Protein AF-A0A5N5WFP2-F1 (afdb_monomer_lite)

Radius of gyration: 14.34 Å; chains: 1; bounding box: 36×35×38 Å

Secondary structure (DSSP, 8-state):
---PPTT-----PPPPPTTSPPEEEEE-SSTT-SS-EEEEEEEETTTTEEEEEEE-TT--TTTTT-EEEEEEETTTTBPPSTTGGG-PPEEE-SSSS--TTSB-STT--S--EEEETTEEEEEEES-TT-

Sequence (130 aa):
MYSLAPAGSYSEDYRARQNGGGVSVKLSTKRTLQNVTQVEYTQNMTTGHVFYDFSNIDGYPFQQWGMAIYPFFKSSRQQPRNCLDNCCPVICPPGPGICTAAYNKPNDDFATHACPLATDLNVYLCESSL

Organism: NCBI:txid41062

InterPro domains:
  IPR006771 Secreted thaumatin-like protein cetA-like [PF04681] (3-127)
  IPR037176 Osmotin/thaumatin-like superfamily [SSF49870] (34-126)

pLDDT: mean 90.37, std 8.1, range [58.25, 97.94]

Foldseek 3Di:
DDDADVVGDDDDDDDADPVQAWDWDWDAPDPVSQFTKTWIWGDDPPVQKIKTFIARQSHDRQQQQWKKKFKAQPVVRDTDPPCPQQSDMQTRAHDPDDRPLHHNHPPDDPNMGIDGNNIDIDMDGSPNVD

Structure (mmCIF, N/CA/C/O backbone):
data_AF-A0A5N5WFP2-F1
#
_entry.id   AF-A0A5N5WFP2-F1
#
loop_
_atom_site.group_PDB
_atom_site.id
_atom_site.type_symbol
_atom_site.label_atom_id
_atom_site.label_alt_id
_atom_site.label_comp_id
_atom_site.label_asym_id
_atom_site.label_entity_id
_atom_site.label_seq_id
_atom_site.pdbx_PDB_ins_code
_atom_site.Cartn_x
_atom_site.Cartn_y
_atom_site.Cartn_z
_atom_site.occupancy
_atom_site.B_iso_or_equiv
_atom_site.auth_seq_id
_atom_site.auth_comp_id
_atom_site.auth_asym_id
_atom_site.auth_atom_id
_atom_site.pdbx_PDB_model_num
ATOM 1 N N . MET A 1 1 ? -17.630 -1.347 -5.637 1.00 86.56 1 MET A N 1
ATOM 2 C CA . MET A 1 1 ? -17.361 -1.325 -4.182 1.00 86.56 1 MET A CA 1
ATOM 3 C C . MET A 1 1 ? -17.472 -2.753 -3.684 1.00 86.56 1 MET A C 1
ATOM 5 O O . MET A 1 1 ? -18.448 -3.404 -4.030 1.00 86.56 1 MET A O 1
ATOM 9 N N . TYR A 1 2 ? -16.482 -3.234 -2.937 1.00 93.69 2 TYR A N 1
ATOM 10 C CA . TYR A 1 2 ? -16.455 -4.587 -2.379 1.00 93.69 2 TYR A CA 1
ATOM 11 C C . TYR A 1 2 ? -16.498 -4.501 -0.847 1.00 93.69 2 TYR A C 1
ATOM 13 O O . TYR A 1 2 ? -16.020 -3.521 -0.279 1.00 93.69 2 TYR A O 1
ATOM 21 N N . SER A 1 3 ? -17.114 -5.472 -0.172 1.00 95.06 3 SER A N 1
ATOM 22 C CA . SER A 1 3 ? -17.168 -5.533 1.295 1.00 95.06 3 SER A CA 1
ATOM 23 C C . SER A 1 3 ? -16.515 -6.822 1.767 1.00 95.06 3 SER A C 1
ATOM 25 O O . SER A 1 3 ? -16.882 -7.900 1.312 1.00 95.06 3 SER A O 1
ATOM 27 N N . LEU A 1 4 ? -15.563 -6.692 2.685 1.00 94.94 4 LEU A N 1
ATOM 28 C CA . LEU A 1 4 ? -14.858 -7.810 3.295 1.00 94.94 4 LEU A CA 1
ATOM 29 C C . LEU A 1 4 ? -15.492 -8.131 4.648 1.00 94.94 4 LEU A C 1
ATOM 31 O O . LEU A 1 4 ? -15.672 -7.240 5.477 1.00 94.94 4 LEU A O 1
ATOM 35 N N . ALA A 1 5 ? -15.829 -9.401 4.869 1.00 95.06 5 ALA A N 1
ATOM 36 C CA . ALA A 1 5 ? -16.059 -9.911 6.217 1.00 95.06 5 ALA A CA 1
ATOM 37 C C . ALA A 1 5 ? -14.711 -10.020 6.964 1.00 95.06 5 ALA A C 1
ATOM 39 O O . ALA A 1 5 ? -13.664 -10.041 6.308 1.00 95.06 5 ALA A O 1
ATOM 40 N N . PRO A 1 6 ? -14.697 -10.115 8.308 1.00 92.56 6 PRO A N 1
ATOM 41 C CA . PRO A 1 6 ? -13.476 -10.428 9.051 1.00 92.56 6 PRO A CA 1
ATOM 42 C C . PRO A 1 6 ? -12.773 -11.667 8.479 1.00 92.56 6 PRO A C 1
ATOM 44 O O . PRO A 1 6 ? -13.439 -12.643 8.139 1.00 92.56 6 PRO A O 1
ATOM 47 N N . ALA A 1 7 ? -11.444 -11.605 8.348 1.00 90.56 7 ALA A N 1
ATOM 48 C CA . ALA A 1 7 ? -10.604 -12.620 7.692 1.00 90.56 7 ALA A CA 1
ATOM 49 C C . ALA A 1 7 ? -10.929 -12.910 6.206 1.00 90.56 7 ALA A C 1
ATOM 51 O O . ALA A 1 7 ? -10.351 -13.819 5.612 1.00 90.56 7 ALA A O 1
ATOM 52 N N . GLY A 1 8 ? -11.830 -12.144 5.586 1.00 95.31 8 GLY A N 1
ATOM 53 C CA . GLY A 1 8 ? -12.086 -12.212 4.154 1.00 95.31 8 GLY A CA 1
ATOM 54 C C . GLY A 1 8 ? -10.937 -11.619 3.343 1.00 95.31 8 GLY A C 1
ATOM 55 O O . GLY A 1 8 ? -10.188 -10.768 3.822 1.00 95.31 8 GLY A O 1
ATOM 56 N N . SER A 1 9 ? -10.840 -12.029 2.081 1.00 95.94 9 SER A N 1
ATOM 57 C CA . SER A 1 9 ? -9.863 -11.506 1.129 1.00 95.94 9 SER A CA 1
ATOM 58 C C . SER A 1 9 ? -10.530 -10.976 -0.140 1.00 95.94 9 SER A C 1
ATOM 60 O O . SER A 1 9 ? -11.676 -11.299 -0.473 1.00 95.94 9 SER A O 1
ATOM 62 N N . TYR A 1 10 ? -9.800 -10.105 -0.828 1.00 96.31 10 TYR A N 1
ATOM 63 C CA . TYR A 1 10 ? -10.122 -9.590 -2.150 1.00 96.31 10 TYR A CA 1
ATOM 64 C C . TYR A 1 10 ? -8.835 -9.571 -2.968 1.00 96.31 10 TYR A C 1
ATOM 66 O O . TYR A 1 10 ? -7.769 -9.266 -2.438 1.00 96.31 10 TYR A O 1
ATOM 74 N N . SER A 1 11 ? -8.950 -9.881 -4.253 1.00 96.06 11 SER A N 1
ATOM 75 C CA . SER A 1 11 ? -7.848 -9.830 -5.204 1.00 96.06 11 SER A CA 1
ATOM 76 C C . SER A 1 11 ? -8.335 -9.230 -6.511 1.00 96.06 11 SER A C 1
ATOM 78 O O . SER A 1 11 ? -9.431 -9.554 -6.973 1.00 96.06 11 SER A O 1
ATOM 80 N N . GLU A 1 12 ? -7.497 -8.413 -7.130 1.00 95.38 12 GLU A N 1
ATOM 81 C CA . GLU A 1 12 ? -7.686 -7.921 -8.488 1.00 95.38 12 GLU A CA 1
ATOM 82 C C . GLU A 1 12 ? -6.357 -7.953 -9.236 1.00 95.38 12 GLU A C 1
ATOM 84 O O . GLU A 1 12 ? -5.296 -7.828 -8.623 1.00 95.38 12 GLU A O 1
ATOM 89 N N . ASP A 1 13 ? -6.426 -8.101 -10.556 1.00 95.38 13 ASP A N 1
ATOM 90 C CA . ASP A 1 13 ? -5.266 -7.857 -11.404 1.00 95.38 13 ASP A CA 1
ATOM 91 C C . ASP A 1 13 ? -4.927 -6.364 -11.411 1.00 95.38 13 ASP A C 1
ATOM 93 O O . ASP A 1 13 ? -5.803 -5.498 -11.266 1.00 95.38 13 ASP A O 1
ATOM 97 N N . TYR A 1 14 ? -3.648 -6.053 -11.629 1.00 93.94 14 TYR A N 1
ATOM 98 C CA . TYR A 1 14 ? -3.227 -4.674 -11.821 1.00 93.94 14 TYR A CA 1
ATOM 99 C C . TYR A 1 14 ? -3.977 -4.029 -12.984 1.00 93.94 14 TYR A C 1
ATOM 101 O O . TYR A 1 14 ? -4.113 -4.586 -14.075 1.00 93.94 14 TYR A O 1
ATOM 109 N N . ARG A 1 15 ? -4.439 -2.805 -12.744 1.00 92.75 15 ARG A N 1
ATOM 110 C CA . ARG A 1 15 ? -5.129 -1.988 -13.734 1.00 92.75 15 ARG A CA 1
ATOM 111 C C . ARG A 1 15 ? -4.147 -0.987 -14.334 1.00 92.75 15 ARG A C 1
ATOM 113 O O . ARG A 1 15 ? -3.419 -0.313 -13.612 1.00 92.75 15 ARG A O 1
ATOM 120 N N . ALA A 1 16 ? -4.172 -0.837 -15.653 1.00 85.44 16 ALA A N 1
ATOM 121 C CA . ALA A 1 16 ? -3.470 0.246 -16.333 1.00 85.44 16 ALA A CA 1
ATOM 122 C C . ALA A 1 16 ? -4.394 1.465 -16.465 1.00 85.44 16 ALA A C 1
ATOM 124 O O . ALA A 1 16 ? -5.571 1.321 -16.810 1.00 85.44 16 ALA A O 1
ATOM 125 N N . ARG A 1 17 ? -3.874 2.678 -16.245 1.00 81.56 17 ARG A N 1
ATOM 126 C CA . ARG A 1 17 ? -4.576 3.902 -16.651 1.00 81.56 17 ARG A CA 1
ATOM 127 C C . ARG A 1 17 ? -4.038 4.405 -17.981 1.00 81.56 17 ARG A C 1
ATOM 129 O O . ARG A 1 17 ? -2.833 4.543 -18.159 1.00 81.56 17 ARG A O 1
ATOM 136 N N . GLN A 1 18 ? -4.947 4.746 -18.893 1.00 71.12 18 GLN A N 1
ATOM 137 C CA . GLN A 1 18 ? -4.601 5.225 -20.238 1.00 71.12 18 GLN A CA 1
ATOM 138 C C . GLN A 1 18 ? -3.772 6.521 -20.238 1.00 71.12 18 GLN A C 1
ATOM 140 O O . GLN A 1 18 ? -3.053 6.780 -21.194 1.00 71.12 18 GLN A O 1
ATOM 145 N N . ASN A 1 19 ? -3.845 7.324 -19.173 1.00 76.31 19 ASN A N 1
ATOM 146 C CA . ASN A 1 19 ? -3.089 8.569 -19.022 1.00 76.31 19 ASN A CA 1
ATOM 147 C C . ASN A 1 19 ? -1.745 8.399 -18.286 1.00 76.31 19 ASN A C 1
ATOM 149 O O . ASN A 1 19 ? -1.126 9.401 -17.941 1.00 76.31 19 ASN A O 1
ATOM 153 N N . GLY A 1 20 ? -1.311 7.165 -18.000 1.00 69.75 20 GLY A N 1
ATOM 154 C CA . GLY A 1 20 ? -0.044 6.890 -17.310 1.00 69.75 20 GLY A CA 1
ATOM 155 C C . GLY A 1 20 ? -0.031 7.213 -15.811 1.00 69.75 20 GLY A C 1
ATOM 156 O O . GLY A 1 20 ? 1.025 7.146 -15.193 1.00 69.75 20 GLY A O 1
ATOM 157 N N . GLY A 1 21 ? -1.179 7.565 -15.219 1.00 79.94 21 GLY A N 1
ATOM 158 C CA . GLY A 1 21 ? -1.298 7.817 -13.782 1.00 79.94 21 GLY A CA 1
ATOM 159 C C . GLY A 1 21 ? -1.456 6.542 -12.946 1.00 79.94 21 GLY A C 1
ATOM 160 O O . GLY A 1 21 ? -1.869 5.496 -13.452 1.00 79.94 21 GLY A O 1
ATOM 161 N N . GLY A 1 22 ? -1.194 6.655 -11.644 1.00 90.12 22 GLY A N 1
ATOM 162 C CA . GLY A 1 22 ? -1.364 5.562 -10.688 1.00 90.12 22 GLY A CA 1
ATOM 163 C C . GLY A 1 22 ? -2.820 5.184 -10.420 1.00 90.12 22 GLY A C 1
ATOM 164 O O . GLY A 1 22 ? -3.760 5.979 -10.565 1.00 90.12 22 GLY A O 1
ATOM 165 N N . VAL A 1 23 ? -3.031 3.936 -10.030 1.00 95.50 23 VAL A N 1
ATOM 166 C CA . VAL A 1 23 ? -4.297 3.419 -9.515 1.00 95.50 23 VAL A CA 1
ATOM 167 C C . VAL A 1 23 ? -4.290 3.550 -8.001 1.00 95.50 23 VAL A C 1
ATOM 169 O O . VAL A 1 23 ? -3.290 3.259 -7.366 1.00 95.50 23 VAL A O 1
ATOM 172 N N . SER A 1 24 ? -5.422 3.960 -7.434 1.00 95.31 24 SER A N 1
ATOM 173 C CA . SER A 1 24 ? -5.627 4.026 -5.988 1.00 95.31 24 SER A CA 1
ATOM 174 C C . SER A 1 24 ? -6.784 3.102 -5.611 1.00 95.31 24 SER A C 1
ATOM 176 O O . SER A 1 24 ? -7.913 3.251 -6.105 1.00 95.31 24 SER A O 1
ATOM 178 N N . VAL A 1 25 ? -6.492 2.103 -4.778 1.00 97.00 25 VAL A N 1
ATOM 179 C CA . VAL A 1 25 ? -7.478 1.224 -4.143 1.00 97.00 25 VAL A CA 1
ATOM 180 C C . VAL A 1 25 ? -7.831 1.826 -2.790 1.00 97.00 25 VAL A C 1
ATOM 182 O O . VAL A 1 25 ? -7.023 1.834 -1.867 1.00 97.00 25 VAL A O 1
ATOM 185 N N . LYS A 1 26 ? -9.057 2.340 -2.669 1.00 97.38 26 LYS A N 1
ATOM 186 C CA . LYS A 1 26 ? -9.523 3.021 -1.456 1.00 97.38 26 LYS A CA 1
ATOM 187 C C . LYS A 1 26 ? -10.092 2.023 -0.450 1.00 97.38 26 LYS A C 1
ATOM 189 O O . LYS A 1 26 ? -11.044 1.305 -0.760 1.00 97.38 26 LYS A O 1
ATOM 194 N N . LEU A 1 27 ? -9.543 2.021 0.760 1.00 97.38 27 LEU A N 1
ATOM 195 C CA . LEU A 1 27 ? -9.919 1.152 1.870 1.00 97.38 27 LEU A CA 1
ATOM 196 C C . LEU A 1 27 ? -10.607 1.971 2.965 1.00 97.38 27 LEU A C 1
ATOM 198 O O . LEU A 1 27 ? -10.107 3.013 3.382 1.00 97.38 27 LEU A O 1
ATOM 202 N N . SER A 1 28 ? -11.753 1.499 3.457 1.00 96.81 28 SER A N 1
ATOM 203 C CA . SER A 1 28 ? -12.504 2.176 4.518 1.00 96.81 28 SER A CA 1
ATOM 204 C C . SER A 1 28 ? -13.224 1.187 5.419 1.00 96.81 28 SER A C 1
ATOM 206 O O . SER A 1 28 ? -13.647 0.120 4.977 1.00 96.81 28 SER A O 1
ATOM 208 N N . THR A 1 29 ? -13.453 1.593 6.665 1.00 95.31 29 THR A N 1
ATOM 209 C CA . THR A 1 29 ? -14.339 0.898 7.610 1.00 95.31 29 THR A CA 1
ATOM 210 C C . THR A 1 29 ? -15.803 1.334 7.470 1.00 95.31 29 THR A C 1
ATOM 212 O O . THR A 1 29 ? -16.682 0.787 8.134 1.00 95.31 29 THR A O 1
ATOM 215 N N . LYS A 1 30 ? -16.098 2.317 6.601 1.00 94.94 30 LYS A N 1
ATOM 216 C CA . LYS A 1 30 ? -17.446 2.860 6.372 1.00 94.94 30 LYS A CA 1
ATOM 217 C C . LYS A 1 30 ? -17.766 2.950 4.881 1.00 94.94 30 LYS A C 1
ATOM 219 O O . LYS A 1 30 ? -16.927 3.316 4.066 1.00 94.94 30 LYS A O 1
ATOM 224 N N . ARG A 1 31 ? -19.032 2.719 4.518 1.00 92.88 31 ARG A N 1
ATOM 225 C CA . ARG A 1 31 ? -19.500 2.803 3.118 1.00 92.88 31 ARG A CA 1
ATOM 226 C C . ARG A 1 31 ? -19.507 4.218 2.531 1.00 92.88 31 ARG A C 1
ATOM 228 O O . ARG A 1 31 ? -19.590 4.356 1.318 1.00 92.88 31 ARG A O 1
ATOM 235 N N . THR A 1 32 ? -19.433 5.256 3.365 1.00 93.50 32 THR A N 1
ATOM 236 C CA . THR A 1 32 ? -19.442 6.657 2.912 1.00 93.50 32 THR A CA 1
ATOM 237 C C . THR A 1 32 ? -18.137 7.086 2.245 1.00 93.50 32 THR A C 1
ATOM 239 O O . THR A 1 32 ? -18.140 8.099 1.556 1.00 93.50 32 THR A O 1
ATOM 242 N N . LEU A 1 33 ? -17.038 6.341 2.447 1.00 92.44 33 LEU A N 1
ATOM 243 C CA . LEU A 1 33 ? -15.709 6.615 1.879 1.00 92.44 33 LEU A CA 1
ATOM 244 C C . LEU A 1 33 ? -15.169 8.037 2.146 1.00 92.44 33 LEU A C 1
ATOM 246 O O . LEU A 1 33 ? -14.353 8.539 1.385 1.00 92.44 33 LEU A O 1
ATOM 250 N N . GLN A 1 34 ? -15.609 8.684 3.230 1.00 94.31 34 GLN A N 1
ATOM 251 C CA . GLN A 1 34 ? -15.123 10.015 3.634 1.00 94.31 34 GLN A CA 1
ATOM 252 C C . GLN A 1 34 ? -13.761 9.977 4.344 1.00 94.31 34 GLN A C 1
ATOM 254 O O . GLN A 1 34 ? -13.122 11.009 4.483 1.00 94.31 34 GLN A O 1
ATOM 259 N N . ASN A 1 35 ? -13.364 8.803 4.841 1.00 96.44 35 ASN A N 1
ATOM 260 C CA . ASN A 1 35 ? -12.100 8.556 5.527 1.00 96.44 35 ASN A CA 1
ATOM 261 C C . ASN A 1 35 ? -11.523 7.258 4.958 1.00 96.44 35 ASN A C 1
ATOM 263 O O . ASN A 1 35 ? -12.115 6.186 5.166 1.00 96.44 35 ASN A O 1
ATOM 267 N N . VAL A 1 36 ? -10.446 7.365 4.181 1.00 97.94 36 VAL A N 1
ATOM 268 C CA . VAL A 1 36 ? -9.886 6.240 3.426 1.00 97.94 36 VAL A CA 1
ATOM 269 C C . VAL A 1 36 ? -8.367 6.237 3.461 1.00 97.94 36 VAL A C 1
ATOM 271 O O . VAL A 1 36 ? -7.743 7.255 3.185 1.00 97.94 36 VAL A O 1
ATOM 274 N N . THR A 1 37 ? -7.794 5.057 3.689 1.00 97.75 37 THR A N 1
ATOM 275 C CA . THR A 1 37 ? -6.416 4.796 3.267 1.00 97.75 37 THR A CA 1
ATOM 276 C C . THR A 1 37 ? -6.444 4.364 1.809 1.00 97.75 37 THR A C 1
ATOM 278 O O . THR A 1 37 ? -7.329 3.614 1.387 1.00 97.75 37 THR A O 1
ATOM 281 N N . GLN A 1 38 ? -5.479 4.823 1.033 1.00 97.50 38 GLN A N 1
ATOM 282 C CA . GLN A 1 38 ? -5.294 4.462 -0.362 1.00 97.50 38 GLN A CA 1
ATOM 283 C C . GLN A 1 38 ? -4.100 3.519 -0.468 1.00 97.50 38 GLN A C 1
ATOM 285 O O . GLN A 1 38 ? -3.043 3.801 0.087 1.00 97.50 38 GLN A O 1
ATOM 290 N N . VAL A 1 39 ? -4.280 2.394 -1.156 1.00 97.62 39 VAL A N 1
ATOM 291 C CA . VAL A 1 39 ? -3.161 1.594 -1.666 1.00 97.62 39 VAL A CA 1
ATOM 292 C C . VAL A 1 39 ? -2.929 2.058 -3.084 1.00 97.62 39 VAL A C 1
ATOM 294 O O . VAL A 1 39 ? -3.772 1.815 -3.957 1.00 97.62 39 VAL A O 1
ATOM 297 N N . GLU A 1 40 ? -1.843 2.782 -3.296 1.00 96.19 40 GLU A N 1
ATOM 298 C CA . GLU A 1 40 ? -1.536 3.354 -4.597 1.00 96.19 40 GLU A CA 1
ATOM 299 C C . GLU A 1 40 ? -0.522 2.466 -5.307 1.00 96.19 40 GLU A C 1
ATOM 301 O O . GLU A 1 40 ? 0.381 1.906 -4.686 1.00 96.19 40 GLU A O 1
ATOM 306 N N . TYR A 1 41 ? -0.712 2.266 -6.610 1.00 96.12 41 TYR A N 1
ATOM 307 C CA . TYR A 1 41 ? 0.258 1.567 -7.438 1.00 96.12 41 TYR A CA 1
ATOM 308 C C . TYR A 1 41 ? 0.311 2.110 -8.862 1.00 96.12 41 TYR A C 1
ATOM 310 O O . TYR A 1 41 ? -0.693 2.548 -9.426 1.00 96.12 41 TYR A O 1
ATOM 318 N N . THR A 1 42 ? 1.479 2.011 -9.490 1.00 94.75 42 THR A N 1
ATOM 319 C CA . THR A 1 42 ? 1.676 2.352 -10.904 1.00 94.75 42 THR A CA 1
ATOM 320 C C . THR A 1 42 ? 2.541 1.300 -11.580 1.00 94.75 42 THR A C 1
ATOM 322 O O . THR A 1 42 ? 3.694 1.109 -11.199 1.00 94.75 42 THR A O 1
ATOM 325 N N . GLN A 1 43 ? 2.018 0.644 -12.617 1.00 92.75 43 GLN A N 1
ATOM 326 C CA . GLN A 1 43 ? 2.830 -0.206 -13.488 1.00 92.75 43 GLN A CA 1
ATOM 327 C C . GLN A 1 43 ? 3.522 0.651 -14.546 1.00 92.75 43 GLN A C 1
ATOM 329 O O . GLN A 1 43 ? 2.866 1.282 -15.375 1.00 92.75 43 GLN A O 1
ATOM 334 N N . ASN A 1 44 ? 4.850 0.648 -14.542 1.00 90.81 44 ASN A N 1
ATOM 335 C CA . ASN A 1 44 ? 5.659 1.341 -15.529 1.00 90.81 44 ASN A CA 1
ATOM 336 C C . ASN A 1 44 ? 6.412 0.321 -16.390 1.00 90.81 44 ASN A C 1
ATOM 338 O O . ASN A 1 44 ? 7.470 -0.190 -16.019 1.00 90.81 44 ASN A O 1
ATOM 342 N N . MET A 1 45 ? 5.855 0.045 -17.570 1.00 89.06 45 MET A N 1
ATOM 343 C CA . MET A 1 45 ? 6.439 -0.884 -18.543 1.00 89.06 45 MET A CA 1
ATOM 344 C C . MET A 1 45 ? 7.792 -0.406 -19.086 1.00 89.06 45 MET A C 1
ATOM 346 O O . MET A 1 45 ? 8.614 -1.233 -19.464 1.00 89.06 45 MET A O 1
ATOM 350 N N . THR A 1 46 ? 8.039 0.908 -19.100 1.00 90.12 46 THR A N 1
ATOM 351 C CA . THR A 1 46 ? 9.297 1.495 -19.583 1.00 90.12 46 THR A CA 1
ATOM 352 C C . THR A 1 46 ? 10.434 1.257 -18.599 1.00 90.12 46 THR A C 1
ATOM 354 O O . THR A 1 46 ? 11.532 0.895 -19.011 1.00 90.12 46 THR A O 1
ATOM 357 N N . THR A 1 47 ? 10.191 1.449 -17.299 1.00 90.62 47 T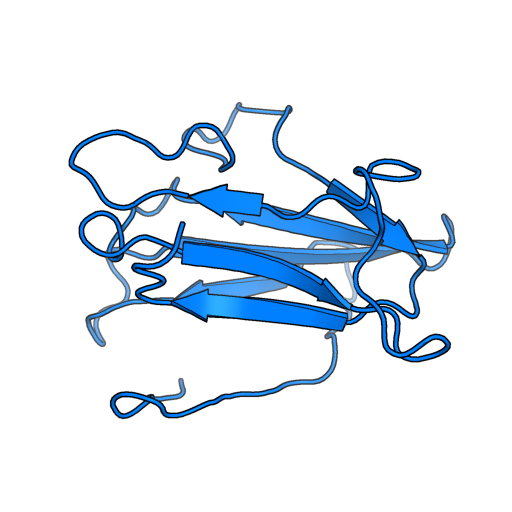HR A N 1
ATOM 358 C CA . THR A 1 47 ? 11.216 1.214 -16.272 1.00 90.62 47 THR A CA 1
ATOM 359 C C . THR A 1 47 ? 11.275 -0.240 -15.821 1.00 90.62 47 THR A C 1
ATOM 361 O O . THR A 1 47 ? 12.244 -0.619 -15.174 1.00 90.62 47 THR A O 1
ATOM 364 N N . GLY A 1 48 ? 10.262 -1.057 -16.115 1.00 91.62 48 GLY A N 1
ATOM 365 C CA . GLY A 1 48 ? 10.209 -2.449 -15.669 1.00 91.62 48 GLY A CA 1
ATOM 366 C C . GLY A 1 48 ? 9.752 -2.625 -14.217 1.00 91.62 48 GLY A C 1
ATOM 367 O O . GLY A 1 48 ? 9.961 -3.698 -13.648 1.00 91.62 48 GLY A O 1
ATOM 368 N N . HIS A 1 49 ? 9.111 -1.608 -13.623 1.00 93.00 49 HIS A N 1
ATOM 369 C CA . HIS A 1 49 ? 8.731 -1.600 -12.207 1.00 93.00 49 HIS A CA 1
ATOM 370 C C . HIS A 1 49 ? 7.227 -1.424 -11.962 1.00 93.00 49 HIS A C 1
ATOM 372 O O . HIS A 1 49 ? 6.520 -0.769 -12.729 1.00 93.00 49 HIS A O 1
ATOM 378 N N . VAL A 1 50 ? 6.759 -1.968 -10.839 1.00 93.88 50 VAL A N 1
ATOM 379 C CA . VAL A 1 50 ? 5.557 -1.520 -10.137 1.00 93.88 50 VAL A CA 1
ATOM 380 C C . VAL A 1 50 ? 5.983 -0.610 -8.986 1.00 93.88 50 VAL A C 1
ATOM 382 O O . VAL A 1 50 ? 6.766 -1.012 -8.126 1.00 93.88 50 VAL A O 1
ATOM 385 N N . PHE A 1 51 ? 5.486 0.621 -8.994 1.00 94.94 51 PHE A N 1
ATOM 386 C CA . PHE A 1 51 ? 5.621 1.561 -7.883 1.00 94.94 51 PHE A CA 1
ATOM 387 C C . PHE A 1 51 ? 4.422 1.423 -6.960 1.00 94.94 51 PHE A C 1
ATOM 389 O O . PHE A 1 51 ? 3.331 1.158 -7.469 1.00 94.94 51 PHE A O 1
ATOM 396 N N . TYR A 1 52 ? 4.608 1.580 -5.653 1.00 96.44 52 TYR A N 1
ATOM 397 C CA . TYR A 1 52 ? 3.525 1.446 -4.683 1.00 96.44 52 TYR A CA 1
ATOM 398 C C . TYR A 1 52 ? 3.801 2.157 -3.364 1.00 96.44 52 TYR A C 1
ATOM 400 O O . TYR A 1 52 ? 4.955 2.357 -2.977 1.00 96.44 52 TYR A O 1
ATOM 408 N N . ASP A 1 53 ? 2.718 2.463 -2.659 1.00 96.88 53 ASP A N 1
ATOM 409 C CA . ASP A 1 53 ? 2.724 3.100 -1.349 1.00 96.88 53 ASP A CA 1
ATOM 410 C C . ASP A 1 53 ? 1.365 2.941 -0.641 1.00 96.88 53 ASP A C 1
ATOM 412 O O . ASP A 1 53 ? 0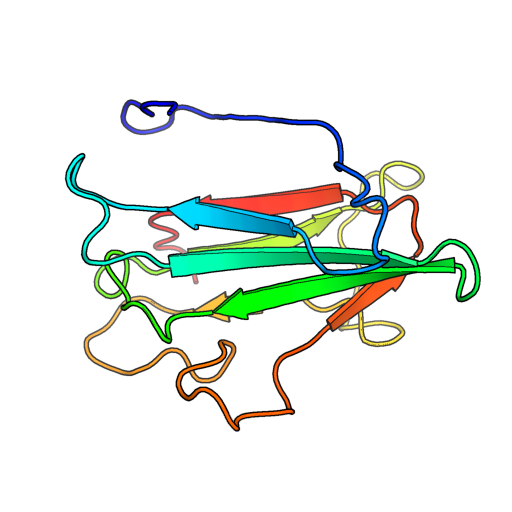.368 2.478 -1.213 1.00 96.88 53 ASP A O 1
ATOM 416 N N . PHE A 1 54 ? 1.342 3.331 0.635 1.00 97.62 54 PHE A N 1
ATOM 417 C CA . PHE A 1 54 ? 0.107 3.732 1.295 1.00 97.62 54 PHE A CA 1
ATOM 418 C C . PHE A 1 54 ? 0.007 5.256 1.329 1.00 97.62 54 PHE A C 1
ATOM 420 O O . PHE A 1 54 ? 0.966 5.942 1.686 1.00 97.62 54 PHE A O 1
ATOM 427 N N . SER A 1 55 ? -1.202 5.769 1.118 1.00 96.94 55 SER A N 1
ATOM 428 C CA . SER A 1 55 ? -1.537 7.176 1.310 1.00 96.94 55 SER A CA 1
ATOM 429 C C . SER A 1 55 ? -2.702 7.334 2.285 1.00 96.94 55 SER A C 1
ATOM 431 O O . SER A 1 55 ? -3.808 6.835 2.070 1.00 96.94 55 SER A O 1
ATOM 433 N N . ASN A 1 56 ? -2.437 8.046 3.378 1.00 96.88 56 ASN A N 1
ATOM 434 C CA . ASN A 1 56 ? -3.379 8.400 4.440 1.00 96.88 56 ASN A CA 1
ATOM 435 C C . ASN A 1 56 ? -3.808 9.878 4.368 1.00 96.88 56 ASN A C 1
ATOM 437 O O . ASN A 1 56 ? -4.345 10.417 5.336 1.00 96.88 56 ASN A O 1
ATOM 441 N N . ILE A 1 57 ? -3.576 10.548 3.232 1.00 95.81 57 ILE A N 1
ATOM 442 C CA . ILE A 1 57 ? -3.946 11.958 3.010 1.00 95.81 57 ILE A CA 1
ATOM 443 C C . ILE A 1 57 ? -5.460 12.166 3.180 1.00 95.81 57 ILE A C 1
ATOM 445 O O . ILE A 1 57 ? -5.887 13.122 3.825 1.00 95.81 57 ILE A O 1
ATOM 449 N N . ASP A 1 58 ? -6.261 11.233 2.656 1.00 96.56 58 ASP A N 1
ATOM 450 C CA . ASP A 1 58 ? -7.727 11.216 2.782 1.00 96.56 58 ASP A CA 1
ATOM 451 C C . ASP A 1 58 ? -8.194 10.546 4.101 1.00 96.56 58 ASP A C 1
ATOM 453 O O . ASP A 1 58 ? -9.384 10.270 4.295 1.00 96.56 58 ASP A O 1
ATOM 457 N N . GLY A 1 59 ? -7.255 10.279 5.015 1.00 96.00 59 GLY A N 1
ATOM 458 C CA . GLY A 1 59 ? -7.463 9.748 6.357 1.00 96.00 59 GLY A CA 1
ATOM 459 C C . GLY A 1 59 ? -6.869 8.352 6.601 1.00 96.00 59 GLY A C 1
ATOM 460 O O . GLY A 1 59 ? -6.356 7.693 5.704 1.00 96.00 59 GLY A O 1
ATOM 461 N N . TYR A 1 60 ? -6.903 7.903 7.862 1.00 95.69 60 TYR A N 1
ATOM 462 C CA . TYR A 1 60 ? -6.272 6.651 8.303 1.00 95.69 60 TYR A CA 1
ATOM 463 C C . TYR A 1 60 ? -7.238 5.798 9.151 1.00 95.69 60 TYR A C 1
ATOM 465 O O . TYR A 1 60 ? -7.104 5.704 10.374 1.00 95.69 60 TYR A O 1
ATOM 473 N N . PRO A 1 61 ? -8.261 5.171 8.540 1.00 95.75 61 PRO A N 1
ATOM 474 C CA . PRO A 1 61 ? -9.312 4.466 9.274 1.00 95.75 61 PRO A CA 1
ATOM 475 C C . PRO A 1 61 ? -8.844 3.185 9.984 1.00 95.75 61 PRO A C 1
ATOM 477 O O . PRO A 1 61 ? -9.586 2.679 10.823 1.00 95.75 61 PRO A O 1
ATOM 480 N N . PHE A 1 62 ? -7.652 2.665 9.669 1.00 94.44 62 PHE A N 1
ATOM 481 C CA . PHE A 1 62 ? -7.095 1.429 10.245 1.00 94.44 62 PHE A CA 1
ATOM 482 C C . PHE A 1 62 ? -6.034 1.667 11.327 1.00 94.44 62 PHE A C 1
ATOM 484 O O . PHE A 1 62 ? -5.452 0.715 11.843 1.00 94.44 62 PHE A O 1
ATOM 491 N N . GLN A 1 63 ? -5.818 2.925 11.711 1.00 93.81 63 GLN A N 1
ATOM 492 C CA . GLN A 1 63 ? -4.773 3.367 12.631 1.00 93.81 63 GLN A CA 1
ATOM 493 C C . GLN A 1 63 ? -4.646 2.539 13.920 1.00 93.81 63 GLN A C 1
ATOM 495 O O . GLN A 1 63 ? -3.542 2.255 14.374 1.00 93.81 63 GLN A O 1
ATOM 500 N N . GLN A 1 64 ? -5.765 2.119 14.512 1.00 92.94 64 GLN A N 1
ATOM 501 C CA . GLN A 1 64 ? -5.751 1.368 15.771 1.00 92.94 64 GLN A CA 1
ATOM 502 C C . GLN A 1 64 ? -5.267 -0.080 15.631 1.00 92.94 64 GLN A C 1
ATOM 504 O O . GLN A 1 64 ? -4.852 -0.665 16.627 1.00 92.94 64 GLN A O 1
ATOM 509 N N . TRP A 1 65 ? -5.331 -0.658 14.431 1.00 92.94 65 TRP A N 1
ATOM 510 C CA . TRP A 1 65 ? -5.067 -2.083 14.207 1.00 92.94 65 TRP A CA 1
ATOM 511 C C . TRP A 1 65 ? -3.850 -2.352 13.325 1.00 92.94 65 TRP A C 1
ATOM 513 O O . TRP A 1 65 ? -3.414 -3.494 13.242 1.00 92.94 65 TRP A O 1
ATOM 523 N N . GLY A 1 66 ? -3.302 -1.314 12.694 1.00 93.94 66 GLY A N 1
ATOM 524 C CA . GLY A 1 66 ? -2.149 -1.432 11.817 1.00 93.94 66 GLY A CA 1
ATOM 525 C C . GLY A 1 66 ? -2.484 -2.024 10.448 1.00 93.94 66 GLY A C 1
ATOM 526 O O . GLY A 1 66 ? -3.570 -2.562 10.196 1.00 93.94 66 GLY A O 1
ATOM 527 N N . MET A 1 67 ? -1.533 -1.874 9.534 1.00 96.12 67 MET A N 1
ATOM 528 C CA . MET A 1 67 ? -1.621 -2.361 8.164 1.00 96.12 67 MET A CA 1
ATOM 529 C C . MET A 1 67 ? -0.241 -2.528 7.540 1.00 96.12 67 MET A C 1
ATOM 531 O O . MET A 1 67 ? 0.714 -1.854 7.926 1.00 96.12 67 MET A O 1
ATOM 535 N N . ALA A 1 68 ? -0.148 -3.401 6.542 1.00 96.19 68 ALA A N 1
ATOM 536 C CA . ALA A 1 68 ? 1.094 -3.619 5.820 1.00 96.19 68 ALA A CA 1
ATOM 537 C C . ALA A 1 68 ? 0.877 -3.920 4.335 1.00 96.19 68 ALA A C 1
ATOM 539 O O . ALA A 1 68 ? -0.115 -4.544 3.958 1.00 96.19 68 ALA A O 1
ATOM 540 N N . ILE A 1 69 ? 1.840 -3.515 3.507 1.00 96.19 69 ILE A N 1
ATOM 541 C CA . ILE A 1 69 ? 2.048 -4.047 2.158 1.00 96.19 69 ILE A CA 1
ATOM 542 C C . ILE A 1 69 ? 3.269 -4.955 2.215 1.00 96.19 69 ILE A C 1
ATOM 544 O O . ILE A 1 69 ? 4.351 -4.502 2.583 1.00 96.19 69 ILE A O 1
ATOM 548 N N . TYR A 1 70 ? 3.122 -6.206 1.792 1.00 94.19 70 TYR A N 1
ATOM 549 C CA . TYR A 1 70 ? 4.237 -7.111 1.542 1.00 94.19 70 TYR A CA 1
ATOM 550 C C . TYR A 1 70 ? 4.315 -7.427 0.049 1.00 94.19 70 TYR A C 1
ATOM 552 O O . TYR A 1 70 ? 3.423 -8.102 -0.478 1.00 94.19 70 TYR A O 1
ATOM 560 N N . PRO A 1 71 ? 5.376 -6.987 -0.644 1.00 95.12 71 PRO A N 1
ATOM 561 C CA . PRO A 1 71 ? 5.625 -7.432 -2.003 1.00 95.12 71 PRO A CA 1
ATOM 562 C C . PRO A 1 71 ? 5.890 -8.940 -2.040 1.00 95.12 71 PRO A C 1
ATOM 564 O O . PRO A 1 71 ? 6.509 -9.506 -1.134 1.00 95.12 71 PRO A O 1
ATOM 567 N N . PHE A 1 72 ? 5.434 -9.601 -3.095 1.00 93.00 72 PHE A N 1
ATOM 568 C CA . PHE A 1 72 ? 5.545 -11.042 -3.267 1.00 93.00 72 PHE A CA 1
ATOM 569 C C . PHE A 1 72 ? 5.984 -11.390 -4.689 1.00 93.00 72 PHE A C 1
ATOM 571 O O . PHE A 1 72 ? 5.284 -11.123 -5.669 1.00 93.00 72 PHE A O 1
ATOM 578 N N . PHE A 1 73 ? 7.150 -12.022 -4.815 1.00 88.81 73 PHE A N 1
ATOM 579 C CA . PHE A 1 73 ? 7.664 -12.473 -6.101 1.00 88.81 73 PHE A CA 1
ATOM 580 C C . PHE A 1 73 ? 7.041 -13.815 -6.480 1.00 88.81 73 PHE A C 1
ATOM 582 O O . PHE A 1 73 ? 7.418 -14.863 -5.951 1.00 88.81 73 PHE A O 1
ATOM 589 N N . LYS A 1 74 ? 6.126 -13.807 -7.456 1.00 81.44 74 LYS A N 1
ATOM 590 C CA . LYS A 1 74 ? 5.480 -15.027 -7.975 1.00 81.44 74 LYS A CA 1
ATOM 591 C C . LYS A 1 74 ? 6.485 -16.084 -8.445 1.00 81.44 74 LYS A C 1
ATOM 593 O O . LYS A 1 74 ? 6.271 -17.273 -8.217 1.00 81.44 74 LYS A O 1
ATOM 598 N N . SER A 1 75 ? 7.577 -15.655 -9.079 1.00 81.38 75 SER A N 1
ATOM 599 C CA . SER A 1 75 ? 8.595 -16.542 -9.658 1.00 81.38 75 SER A CA 1
ATOM 600 C C . SER A 1 75 ? 9.360 -17.352 -8.609 1.00 81.38 75 SER A C 1
ATOM 602 O O . SER A 1 75 ? 9.624 -18.531 -8.828 1.00 81.38 75 SER A O 1
ATOM 604 N N . SER A 1 76 ? 9.690 -16.748 -7.465 1.00 79.75 76 SER A N 1
ATOM 605 C CA . SER A 1 76 ? 10.436 -17.397 -6.377 1.00 79.75 76 SER A CA 1
ATOM 606 C C . SER A 1 76 ? 9.559 -17.827 -5.199 1.00 79.75 76 SER A C 1
ATOM 608 O O . SER A 1 76 ? 10.049 -18.509 -4.299 1.00 79.75 76 SER A O 1
ATOM 610 N N . ARG A 1 77 ? 8.272 -17.450 -5.201 1.00 81.94 77 ARG A N 1
ATOM 611 C CA . ARG A 1 77 ? 7.318 -17.603 -4.088 1.00 81.94 77 ARG A CA 1
ATOM 612 C C . ARG A 1 77 ? 7.860 -17.072 -2.759 1.00 81.94 77 ARG A C 1
ATOM 614 O O . ARG A 1 77 ? 7.650 -17.675 -1.709 1.00 81.94 77 ARG A O 1
ATOM 621 N N . GLN A 1 78 ? 8.590 -15.964 -2.811 1.00 80.62 78 GLN A N 1
ATOM 622 C CA . GLN A 1 78 ? 9.233 -15.354 -1.650 1.00 80.62 78 GLN A CA 1
ATOM 623 C C . GLN A 1 7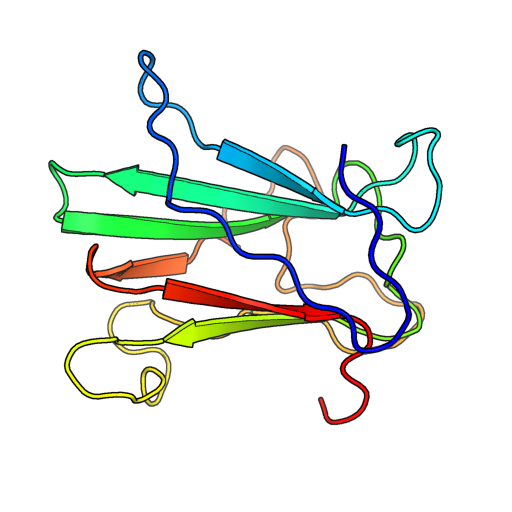8 ? 8.938 -13.857 -1.601 1.00 80.62 78 GLN A C 1
ATOM 625 O O . GLN A 1 78 ? 8.729 -13.210 -2.629 1.00 80.62 78 GLN A O 1
ATOM 630 N N . GLN A 1 79 ? 8.949 -13.308 -0.390 1.00 79.94 79 GLN A N 1
ATOM 631 C CA . GLN A 1 79 ? 9.033 -11.866 -0.185 1.00 79.94 79 GLN A CA 1
ATOM 632 C C . GLN A 1 79 ? 10.458 -11.382 -0.516 1.00 79.94 79 GLN A C 1
ATOM 634 O O . GLN A 1 79 ? 11.417 -12.148 -0.345 1.00 79.94 79 GLN A O 1
ATOM 639 N N . PRO A 1 80 ? 10.634 -10.132 -0.977 1.00 77.12 80 PRO A N 1
ATOM 640 C CA . PRO A 1 80 ? 11.958 -9.546 -1.131 1.00 77.12 80 PRO A CA 1
ATOM 641 C C . PRO A 1 80 ? 12.690 -9.544 0.213 1.00 77.12 80 PRO A C 1
ATOM 643 O O . PRO A 1 80 ? 12.174 -9.078 1.228 1.00 77.12 80 PRO A O 1
ATOM 646 N N . ARG A 1 81 ? 13.920 -10.066 0.229 1.00 71.62 81 ARG A N 1
ATOM 647 C CA . ARG A 1 81 ? 14.788 -9.966 1.407 1.00 71.62 81 ARG A CA 1
ATOM 648 C C . ARG A 1 81 ? 15.390 -8.564 1.468 1.00 71.62 81 ARG A C 1
ATOM 650 O O . ARG A 1 81 ? 15.886 -8.079 0.457 1.00 71.62 81 ARG A O 1
ATOM 657 N N . ASN A 1 82 ? 15.394 -7.960 2.657 1.00 68.75 82 ASN A N 1
ATOM 658 C CA . ASN A 1 82 ? 16.136 -6.737 2.982 1.00 68.75 82 ASN A CA 1
ATOM 659 C C . ASN A 1 82 ? 15.963 -5.580 1.983 1.00 68.75 82 ASN A C 1
ATOM 661 O O . ASN A 1 82 ? 16.962 -4.985 1.588 1.00 68.75 82 ASN A O 1
ATOM 665 N N . CYS A 1 83 ? 14.727 -5.241 1.590 1.00 80.25 83 CYS A N 1
ATOM 666 C CA . CYS A 1 83 ? 14.481 -4.025 0.800 1.00 80.25 83 CYS A CA 1
ATOM 667 C C . CYS A 1 83 ? 15.324 -3.930 -0.488 1.00 80.25 83 CYS A C 1
ATOM 669 O O . CYS A 1 83 ? 15.772 -2.847 -0.869 1.00 80.25 83 CYS A O 1
ATOM 671 N N . LEU A 1 84 ? 15.591 -5.068 -1.138 1.00 76.00 84 LEU A N 1
ATOM 672 C CA . LEU A 1 84 ? 16.431 -5.103 -2.332 1.00 76.00 84 LEU A CA 1
ATOM 673 C C . LEU A 1 84 ? 15.835 -4.195 -3.418 1.00 76.00 84 LEU A C 1
ATOM 675 O O . LEU A 1 84 ? 14.657 -4.321 -3.742 1.00 76.00 84 LEU A O 1
ATOM 679 N N . ASP A 1 85 ? 16.644 -3.277 -3.947 1.00 74.81 85 ASP A N 1
ATOM 680 C CA . ASP A 1 85 ? 16.267 -2.332 -5.006 1.00 74.81 85 ASP A CA 1
ATOM 681 C C . ASP A 1 85 ? 14.998 -1.504 -4.708 1.00 74.81 85 ASP A C 1
ATOM 683 O O . ASP A 1 85 ? 14.184 -1.257 -5.592 1.00 74.81 85 ASP A O 1
ATOM 687 N N . ASN A 1 86 ? 14.828 -1.059 -3.452 1.00 87.69 86 ASN A N 1
ATOM 688 C CA . ASN A 1 86 ? 13.657 -0.301 -2.970 1.00 87.69 86 ASN A CA 1
ATOM 689 C C . ASN A 1 86 ? 12.330 -1.096 -2.979 1.00 87.69 86 ASN A C 1
ATOM 691 O O . ASN A 1 86 ? 11.253 -0.524 -2.804 1.00 87.69 86 ASN A O 1
ATOM 695 N N . CYS A 1 87 ? 12.400 -2.423 -3.118 1.00 92.81 87 CYS A N 1
ATOM 696 C CA . CYS A 1 87 ? 11.257 -3.325 -3.018 1.00 92.81 87 CYS A CA 1
ATOM 697 C C . CYS A 1 87 ? 11.034 -3.721 -1.549 1.00 92.81 87 CYS A C 1
ATOM 699 O O . CYS A 1 87 ? 11.398 -4.814 -1.104 1.00 92.81 87 CYS A O 1
ATOM 701 N N . CYS A 1 88 ? 10.509 -2.783 -0.761 1.00 92.50 88 CYS A N 1
ATOM 702 C CA . CYS A 1 88 ? 10.338 -2.904 0.687 1.00 92.50 88 CYS A CA 1
ATOM 703 C C . CYS A 1 88 ? 8.903 -3.234 1.108 1.00 92.50 88 CYS A C 1
ATOM 705 O O . CYS A 1 88 ? 7.950 -2.728 0.512 1.00 92.50 88 CYS A O 1
ATOM 707 N N . PRO A 1 89 ? 8.706 -3.975 2.207 1.00 93.38 89 PRO A N 1
ATOM 708 C CA . PRO A 1 89 ? 7.445 -3.912 2.924 1.00 93.38 89 PRO A CA 1
ATOM 709 C C . PRO A 1 89 ? 7.138 -2.479 3.378 1.00 93.38 89 PRO A C 1
ATOM 711 O O . PRO A 1 89 ? 8.028 -1.781 3.863 1.00 93.38 89 PRO A O 1
ATOM 714 N N . VAL A 1 90 ? 5.876 -2.069 3.275 1.00 94.62 90 VAL A N 1
ATOM 715 C CA . VAL A 1 90 ? 5.373 -0.836 3.898 1.00 94.62 90 VAL A CA 1
ATOM 716 C C . VAL A 1 90 ? 4.651 -1.250 5.162 1.00 94.62 90 VAL A C 1
ATOM 718 O O . VAL A 1 90 ? 3.670 -1.982 5.079 1.00 94.62 90 VAL A O 1
ATOM 721 N N . ILE A 1 91 ? 5.140 -0.821 6.322 1.00 94.38 91 ILE A N 1
ATOM 722 C CA . ILE A 1 91 ? 4.621 -1.257 7.620 1.00 94.38 91 ILE A CA 1
ATOM 723 C C . ILE A 1 91 ? 4.091 -0.047 8.383 1.00 94.38 91 ILE A C 1
ATOM 725 O O . ILE A 1 91 ? 4.829 0.889 8.683 1.00 94.38 91 ILE A O 1
ATOM 729 N N . CYS A 1 92 ? 2.808 -0.099 8.726 1.00 95.38 92 CYS A N 1
ATOM 730 C CA . CYS A 1 92 ? 2.124 0.880 9.553 1.00 95.38 92 CYS A CA 1
ATOM 731 C C . CYS A 1 92 ? 1.657 0.203 10.850 1.00 95.38 92 CYS A C 1
ATOM 733 O O . CYS A 1 92 ? 0.626 -0.472 10.836 1.00 95.38 92 CYS A O 1
ATOM 735 N N . PRO A 1 93 ? 2.388 0.363 11.969 1.00 93.94 93 PRO A N 1
ATOM 736 C CA . PRO A 1 93 ? 2.044 -0.286 13.230 1.00 93.94 93 PRO A CA 1
ATOM 737 C C . PRO A 1 93 ? 0.700 0.207 13.793 1.00 93.94 93 PRO A C 1
ATOM 739 O O . PRO A 1 93 ? 0.290 1.339 13.499 1.00 93.94 93 PRO A O 1
ATOM 742 N N . PRO A 1 94 ? 0.027 -0.594 14.637 1.00 94.12 94 PRO A N 1
ATOM 743 C CA . PRO A 1 94 ? -1.130 -0.133 15.394 1.00 94.12 94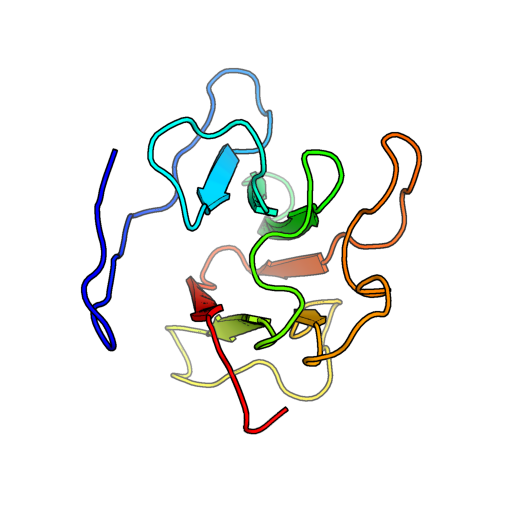 PRO A CA 1
ATOM 744 C C . PRO A 1 94 ? -0.740 0.972 16.385 1.00 94.12 94 PRO A C 1
ATOM 746 O O . PRO A 1 94 ? 0.268 0.877 17.085 1.00 94.12 94 PRO A O 1
ATOM 749 N N . GLY A 1 95 ? -1.570 2.008 16.504 1.00 90.19 95 GLY A N 1
ATOM 750 C CA . GLY A 1 95 ? -1.420 3.028 17.543 1.00 90.19 95 GLY A CA 1
ATOM 751 C C . GLY A 1 95 ? -1.882 4.422 17.123 1.00 90.19 95 GLY A C 1
ATOM 752 O O . GLY A 1 95 ? -2.125 4.670 15.950 1.00 90.19 95 GLY A O 1
ATOM 753 N N . PRO A 1 96 ? -1.985 5.376 18.065 1.00 80.44 96 PRO A N 1
ATOM 754 C CA . PRO A 1 96 ? -2.558 6.706 17.824 1.00 80.44 96 PRO A CA 1
ATOM 755 C C . PRO A 1 96 ? -1.649 7.653 17.016 1.00 80.44 96 PRO A C 1
ATOM 757 O O . PRO A 1 96 ? -2.000 8.815 16.814 1.00 80.44 96 PRO A O 1
ATOM 760 N N . GLY A 1 97 ? -0.486 7.186 16.557 1.00 87.94 97 GLY A N 1
ATOM 761 C CA . GLY A 1 97 ? 0.439 7.960 15.730 1.00 87.94 97 GLY A CA 1
ATOM 762 C C . GLY A 1 97 ? 0.094 7.919 14.241 1.00 87.94 97 GLY A C 1
ATOM 763 O O . GLY A 1 97 ? -0.657 7.057 13.782 1.00 87.94 97 GLY A O 1
ATOM 764 N N . ILE A 1 98 ? 0.668 8.850 13.479 1.00 92.12 98 ILE A N 1
ATOM 765 C CA . ILE A 1 98 ? 0.677 8.763 12.014 1.00 92.12 98 ILE A CA 1
ATOM 766 C C . ILE A 1 98 ? 1.550 7.582 11.573 1.00 92.12 98 ILE A C 1
ATOM 768 O O . ILE A 1 98 ? 2.546 7.268 12.226 1.00 92.12 98 ILE A O 1
ATOM 772 N N . CYS A 1 99 ? 1.213 6.950 10.450 1.00 94.38 99 CYS A N 1
ATOM 773 C CA . CYS A 1 99 ? 2.121 5.986 9.841 1.00 94.38 99 CYS A CA 1
ATOM 774 C C . CYS A 1 99 ? 3.207 6.733 9.065 1.00 94.38 99 CYS A C 1
ATOM 776 O O . CYS A 1 99 ? 2.931 7.286 8.004 1.00 94.38 99 CYS A O 1
ATOM 778 N N . THR A 1 100 ? 4.443 6.735 9.561 1.00 94.00 100 THR A N 1
ATOM 779 C CA . THR A 1 100 ? 5.567 7.416 8.894 1.00 94.00 100 THR A CA 1
ATOM 780 C C . THR A 1 100 ? 6.025 6.723 7.613 1.00 94.00 100 THR A C 1
ATOM 782 O O . THR A 1 100 ? 6.792 7.314 6.870 1.00 94.00 100 THR A O 1
ATOM 785 N N . ALA A 1 101 ? 5.578 5.492 7.352 1.00 94.25 101 ALA A N 1
ATOM 786 C CA . ALA A 1 101 ? 5.832 4.773 6.103 1.00 94.25 101 ALA A CA 1
ATOM 787 C C . ALA A 1 101 ? 4.783 5.065 5.008 1.00 94.25 101 ALA A C 1
ATOM 789 O O . ALA A 1 101 ? 4.865 4.503 3.924 1.00 94.25 101 ALA A O 1
ATOM 790 N N . ALA A 1 102 ? 3.787 5.910 5.293 1.00 95.94 102 ALA A N 1
ATOM 791 C CA . ALA A 1 102 ? 2.745 6.307 4.353 1.00 95.94 102 ALA A CA 1
ATOM 792 C C . ALA A 1 102 ? 2.864 7.796 4.000 1.00 95.94 102 ALA A C 1
ATOM 794 O O . ALA A 1 102 ? 3.374 8.596 4.790 1.00 95.94 102 ALA A O 1
ATOM 795 N N . TYR A 1 103 ? 2.306 8.189 2.858 1.00 95.88 103 TYR A N 1
ATOM 796 C CA . TYR A 1 103 ? 2.033 9.592 2.563 1.00 95.88 103 TYR A CA 1
ATOM 797 C C . TYR A 1 103 ? 0.984 10.125 3.544 1.00 95.88 103 TYR A C 1
ATOM 799 O O . TYR A 1 103 ? -0.117 9.582 3.640 1.00 95.88 103 TYR A O 1
ATOM 807 N N . ASN A 1 104 ? 1.307 11.187 4.285 1.00 94.44 104 ASN A N 1
ATOM 808 C CA . ASN A 1 104 ? 0.373 11.820 5.225 1.00 94.44 104 ASN A CA 1
ATOM 809 C C . ASN A 1 104 ? -0.014 13.237 4.782 1.00 94.44 104 ASN A C 1
ATOM 811 O O . ASN A 1 104 ? -0.985 13.797 5.295 1.00 94.44 104 ASN A O 1
ATOM 815 N N . LYS A 1 105 ? 0.726 13.825 3.836 1.00 92.38 105 LYS A N 1
ATOM 816 C CA . LYS A 1 105 ? 0.445 15.134 3.240 1.00 92.38 105 LYS A CA 1
ATOM 817 C C . LYS A 1 105 ? 0.561 15.080 1.713 1.00 92.38 105 LYS A C 1
ATOM 819 O O . LYS A 1 105 ? 1.365 14.311 1.200 1.00 92.38 105 LYS A O 1
ATOM 824 N N . PRO A 1 106 ? -0.164 15.944 0.976 1.00 86.19 106 PRO A N 1
ATOM 825 C CA . PRO A 1 106 ? -0.099 15.992 -0.490 1.00 86.19 106 PRO A CA 1
ATOM 826 C C . PRO A 1 106 ? 1.282 16.282 -1.087 1.00 86.19 106 PRO A C 1
ATOM 828 O O . PRO A 1 106 ? 1.487 16.051 -2.272 1.00 86.19 106 PRO A O 1
ATOM 831 N N . ASN A 1 107 ? 2.194 16.852 -0.302 1.00 84.81 107 ASN A N 1
ATOM 832 C CA . ASN A 1 107 ? 3.525 17.268 -0.737 1.00 84.81 107 ASN A CA 1
ATOM 833 C C . ASN A 1 107 ? 4.654 16.420 -0.133 1.00 84.81 107 ASN A C 1
ATOM 835 O O . ASN A 1 107 ? 5.815 16.803 -0.251 1.00 84.81 107 ASN A O 1
ATOM 839 N N . ASP A 1 108 ? 4.320 15.329 0.551 1.00 80.00 108 ASP A N 1
ATOM 840 C CA . ASP A 1 108 ? 5.300 14.314 0.922 1.00 80.00 108 ASP A CA 1
ATOM 841 C C . ASP A 1 108 ? 5.771 13.623 -0.380 1.00 80.00 108 ASP A C 1
ATOM 843 O O . ASP A 1 108 ? 4.950 13.326 -1.246 1.00 80.00 108 ASP A O 1
ATOM 847 N N . ASP A 1 109 ? 7.072 13.360 -0.542 1.00 76.62 109 ASP A N 1
ATOM 848 C CA . ASP A 1 109 ? 7.662 12.769 -1.762 1.00 76.62 109 ASP A CA 1
ATOM 849 C C . ASP A 1 109 ? 8.538 11.527 -1.492 1.00 76.62 109 ASP A C 1
ATOM 851 O O . ASP A 1 109 ? 9.201 11.017 -2.391 1.00 76.62 109 ASP A O 1
ATOM 855 N N . PHE A 1 110 ? 8.503 10.993 -0.267 1.00 80.69 110 PHE A N 1
ATOM 856 C CA . PHE A 1 110 ? 9.495 10.022 0.208 1.00 80.69 110 PHE A CA 1
ATOM 857 C C . PHE A 1 110 ? 9.005 8.565 0.323 1.00 80.69 110 PHE A C 1
ATOM 859 O O . PHE A 1 110 ? 9.836 7.667 0.423 1.00 80.69 110 PHE A O 1
ATOM 866 N N . ALA A 1 111 ? 7.691 8.311 0.359 1.00 85.88 111 ALA A N 1
ATOM 867 C CA . ALA A 1 111 ? 7.132 7.009 0.760 1.00 85.88 111 ALA A CA 1
ATOM 868 C C . ALA A 1 111 ? 6.898 6.013 -0.398 1.00 85.88 111 ALA A C 1
ATOM 870 O O . ALA A 1 111 ? 6.365 4.927 -0.176 1.00 85.88 111 ALA A O 1
ATOM 871 N N . THR A 1 112 ? 7.286 6.362 -1.631 1.00 91.38 112 THR A N 1
ATOM 872 C CA . THR A 1 112 ? 7.138 5.472 -2.793 1.00 91.38 112 THR A CA 1
ATOM 873 C C . THR A 1 112 ? 8.217 4.392 -2.812 1.00 91.38 112 THR A C 1
ATOM 875 O O . THR A 1 112 ? 9.421 4.670 -2.817 1.00 91.38 112 THR A O 1
ATOM 878 N N . HIS A 1 113 ? 7.774 3.149 -2.955 1.00 94.56 113 HIS A N 1
ATOM 879 C CA . HIS A 1 113 ? 8.621 1.985 -3.174 1.00 94.56 113 HIS A CA 1
ATOM 880 C C . HIS A 1 113 ? 8.505 1.467 -4.606 1.00 94.56 113 HIS A C 1
ATOM 882 O O . HIS A 1 113 ? 7.581 1.825 -5.338 1.00 94.56 113 HIS A O 1
ATOM 888 N N . ALA A 1 114 ? 9.455 0.631 -5.024 1.00 94.44 114 ALA A N 1
ATOM 889 C CA . ALA A 1 114 ? 9.486 0.071 -6.369 1.00 94.44 114 ALA A CA 1
ATOM 890 C C . ALA A 1 114 ? 9.907 -1.399 -6.342 1.00 94.44 114 ALA A C 1
ATOM 892 O O . ALA A 1 114 ? 10.897 -1.758 -5.720 1.00 94.44 114 ALA A O 1
ATOM 893 N N . CYS A 1 115 ? 9.181 -2.246 -7.064 1.00 94.62 115 CYS A N 1
ATOM 894 C CA . CYS A 1 115 ? 9.528 -3.649 -7.274 1.00 94.62 115 CYS A CA 1
ATOM 895 C C . CYS A 1 115 ? 9.511 -3.984 -8.771 1.00 94.62 115 CYS A C 1
ATOM 897 O O . CYS A 1 115 ? 8.816 -3.311 -9.531 1.00 94.62 115 CYS A O 1
ATOM 899 N N . PRO A 1 116 ? 10.194 -5.048 -9.227 1.00 92.88 116 PRO A N 1
ATOM 900 C CA . PRO A 1 116 ? 10.028 -5.575 -10.583 1.00 92.88 116 PRO A CA 1
ATOM 901 C C . PRO A 1 116 ? 8.552 -5.823 -10.949 1.00 92.88 116 PRO A C 1
ATOM 903 O O . PRO A 1 116 ? 7.779 -6.277 -10.107 1.00 92.88 116 PRO A O 1
ATOM 906 N N . LEU A 1 117 ? 8.155 -5.603 -12.209 1.00 91.19 117 LEU A N 1
ATOM 907 C CA . LEU A 1 117 ? 6.754 -5.725 -12.678 1.00 91.19 117 LEU A CA 1
ATOM 908 C C . LEU A 1 117 ? 6.053 -7.060 -12.380 1.00 91.19 117 LEU A C 1
ATOM 910 O O . LEU A 1 117 ? 4.828 -7.103 -12.340 1.00 91.19 117 LEU A O 1
ATOM 914 N N . ALA A 1 118 ? 6.800 -8.148 -12.190 1.00 89.75 118 ALA A N 1
ATOM 915 C CA . ALA A 1 118 ? 6.249 -9.470 -11.879 1.00 89.75 118 ALA A CA 1
ATOM 916 C C . ALA A 1 118 ? 5.847 -9.651 -10.397 1.00 89.75 118 ALA A C 1
ATOM 918 O O . ALA A 1 118 ? 5.560 -10.772 -9.968 1.00 89.75 118 ALA A O 1
ATOM 919 N N . THR A 1 119 ? 5.882 -8.577 -9.607 1.00 93.31 119 THR A N 1
ATOM 920 C CA . THR A 1 119 ? 5.637 -8.594 -8.162 1.00 93.31 119 THR A CA 1
ATOM 921 C C . THR A 1 119 ? 4.167 -8.347 -7.865 1.00 93.31 119 THR A C 1
ATOM 923 O O . THR A 1 119 ? 3.593 -7.378 -8.357 1.00 93.31 119 THR A O 1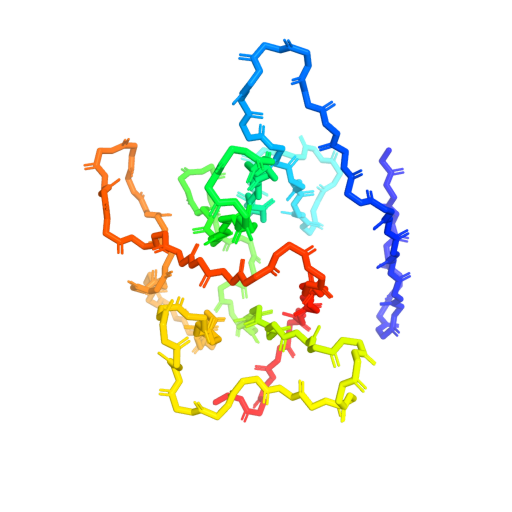
ATOM 926 N N . ASP A 1 120 ? 3.573 -9.185 -7.022 1.00 95.00 120 ASP A N 1
ATOM 927 C CA . ASP A 1 120 ? 2.259 -8.922 -6.434 1.00 95.00 120 ASP A CA 1
ATOM 928 C C . ASP A 1 120 ? 2.412 -8.118 -5.143 1.00 95.00 120 ASP A C 1
ATOM 930 O O . ASP A 1 120 ? 3.419 -8.238 -4.444 1.00 95.00 120 ASP A O 1
ATOM 934 N N . LEU A 1 121 ? 1.397 -7.332 -4.798 1.00 96.12 121 LEU A N 1
ATOM 935 C CA . LEU A 1 121 ? 1.336 -6.599 -3.537 1.00 96.12 121 LEU A CA 1
ATOM 936 C C . LEU A 1 121 ? 0.269 -7.236 -2.650 1.00 96.12 121 LEU A C 1
ATOM 938 O O . LEU A 1 121 ? -0.925 -7.132 -2.931 1.00 96.12 121 LEU A O 1
ATOM 942 N N . ASN A 1 122 ? 0.696 -7.883 -1.568 1.00 95.62 122 ASN A N 1
ATOM 943 C CA . ASN A 1 122 ? -0.218 -8.426 -0.572 1.00 95.62 122 ASN A CA 1
ATOM 944 C C . ASN A 1 122 ? -0.463 -7.378 0.509 1.00 95.62 122 ASN A C 1
ATOM 946 O O . ASN A 1 122 ? 0.469 -6.963 1.198 1.00 95.62 122 ASN A O 1
ATOM 950 N N . VAL A 1 123 ? -1.718 -6.965 0.663 1.00 96.62 123 VAL A N 1
ATOM 951 C CA . VAL A 1 123 ? -2.126 -5.972 1.659 1.00 96.62 123 VAL A CA 1
ATOM 952 C C . VAL A 1 123 ? -2.785 -6.676 2.835 1.00 96.62 123 VAL A C 1
ATOM 954 O O . VAL A 1 123 ? -3.758 -7.409 2.659 1.00 96.62 123 VAL A O 1
ATOM 957 N N . TYR A 1 124 ? -2.276 -6.415 4.033 1.00 95.69 124 TYR A N 1
ATOM 958 C CA . TYR A 1 124 ? -2.799 -6.94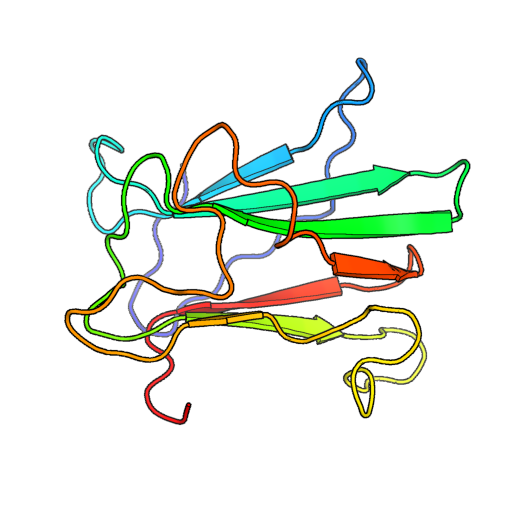6 5.285 1.00 95.69 124 TYR A CA 1
ATOM 959 C C . TYR A 1 124 ? -3.405 -5.811 6.098 1.00 95.69 124 TYR A C 1
ATOM 961 O O . TYR A 1 124 ? -2.807 -4.744 6.257 1.00 95.69 124 TYR A O 1
ATOM 969 N N . LEU A 1 125 ? -4.616 -6.048 6.591 1.00 94.81 125 LEU A N 1
ATOM 970 C CA . LEU A 1 125 ? -5.359 -5.128 7.439 1.00 94.81 125 LEU A CA 1
ATOM 971 C C . LEU A 1 125 ? -5.508 -5.741 8.820 1.00 94.81 125 LEU A C 1
ATOM 973 O O . LEU A 1 125 ? -5.725 -6.946 8.937 1.00 94.81 125 LEU A O 1
ATOM 977 N N . CYS A 1 126 ? -5.451 -4.889 9.839 1.00 89.44 126 CYS A N 1
ATOM 978 C CA . CYS A 1 126 ? -5.500 -5.309 11.233 1.00 89.44 126 CYS A CA 1
ATOM 979 C C . CYS A 1 126 ? -4.360 -6.267 11.601 1.00 89.44 126 CYS A C 1
ATOM 981 O O . CYS A 1 126 ? -4.572 -7.243 12.321 1.00 89.44 126 CYS A O 1
ATOM 983 N N . GLU A 1 127 ? -3.163 -6.003 11.076 1.00 79.25 127 GLU A N 1
ATOM 984 C CA . GLU A 1 127 ? -1.992 -6.829 11.343 1.00 79.25 127 GLU A CA 1
ATOM 985 C C . GLU A 1 127 ? -1.435 -6.512 12.736 1.00 79.25 127 GLU A C 1
ATOM 987 O O . GLU A 1 127 ? -0.664 -5.574 12.932 1.00 79.25 127 GLU A O 1
ATOM 992 N N . SER A 1 128 ? -1.857 -7.307 13.719 1.00 65.81 128 SER A N 1
ATOM 993 C CA . SER A 1 128 ? -1.448 -7.162 15.116 1.00 65.81 128 SER A CA 1
ATOM 994 C C . SER A 1 128 ? -0.092 -7.796 15.436 1.00 65.81 128 SER A C 1
ATOM 996 O O . SER A 1 128 ? 0.329 -7.729 16.587 1.00 65.81 128 SER A O 1
ATOM 998 N N . SER A 1 129 ? 0.558 -8.461 14.471 1.00 60.91 129 SER A N 1
ATOM 999 C CA . SER A 1 129 ? 1.881 -9.077 14.659 1.00 60.91 129 SER A CA 1
ATOM 1000 C C . SER A 1 129 ? 3.063 -8.219 14.179 1.00 60.91 129 SER A C 1
ATOM 1002 O O . SER A 1 129 ? 4.193 -8.709 14.175 1.00 60.91 129 SER A O 1
ATOM 1004 N N . LEU A 1 130 ? 2.803 -6.955 13.805 1.00 58.25 130 LEU A N 1
ATOM 1005 C CA . LEU A 1 130 ? 3.815 -5.939 13.464 1.00 58.25 130 LEU A CA 1
ATOM 1006 C C . LEU A 1 130 ? 4.563 -5.398 14.686 1.00 58.25 130 LEU A C 1
ATOM 1008 O O . LEU A 1 130 ? 3.910 -5.169 15.730 1.00 58.25 130 LEU A O 1
#